Protein AF-A0A7G8H3Y5-F1 (afdb_monomer_lite)

Radius of gyration: 11.6 Å; chains: 1; bounding box: 32×22×28 Å

pLDDT: mean 91.42, std 12.1, range [41.47, 98.19]

Sequence (68 aa):
MSSQRQPPATDALLQFLQLRLGLSPSALDLGQRQAELEQAPLPIVLWSFGLLSLQQLEEVFDWQNNQP

Foldseek 3Di:
DDPDQQDFDDPVLVCCCCVVVVQDPVLQVVLRVVCNVVSHDSLVSCVVVVVDDPVVSVVSVVVVVPDD

Structure (mmCIF, N/CA/C/O backbone):
data_AF-A0A7G8H3Y5-F1
#
_entry.id   AF-A0A7G8H3Y5-F1
#
loop_
_atom_site.group_PDB
_atom_site.id
_atom_site.type_symbol
_atom_site.label_atom_id
_atom_site.label_alt_id
_atom_site.label_comp_id
_atom_site.label_asym_id
_atom_site.label_entity_id
_atom_site.label_seq_id
_atom_site.pdbx_PDB_ins_code
_atom_site.Cartn_x
_atom_site.Cartn_y
_atom_site.Cartn_z
_atom_site.occupancy
_atom_site.B_iso_or_equiv
_atom_site.auth_seq_id
_atom_site.auth_comp_id
_atom_site.auth_asym_id
_atom_site.auth_atom_id
_atom_site.pdbx_PDB_model_num
ATOM 1 N N . MET A 1 1 ? 23.319 13.066 -6.513 1.00 41.47 1 MET A N 1
ATOM 2 C CA . MET A 1 1 ? 22.029 12.727 -7.148 1.00 41.47 1 MET A CA 1
ATOM 3 C C . MET A 1 1 ? 21.620 11.390 -6.569 1.00 41.47 1 MET A C 1
ATOM 5 O O . MET A 1 1 ? 22.191 10.376 -6.943 1.00 41.47 1 MET A O 1
ATOM 9 N N . SER A 1 2 ? 20.804 11.402 -5.521 1.00 44.53 2 SER A N 1
ATOM 10 C CA . SER A 1 2 ? 20.561 10.205 -4.721 1.00 44.53 2 SER A CA 1
ATOM 11 C C . SER A 1 2 ? 19.557 9.314 -5.451 1.00 44.53 2 SER A C 1
ATOM 13 O O . SER A 1 2 ? 18.355 9.516 -5.325 1.00 44.53 2 SER A O 1
ATOM 15 N N . SER A 1 3 ? 20.055 8.346 -6.224 1.00 52.62 3 SER A N 1
ATOM 16 C CA . SER A 1 3 ? 19.291 7.196 -6.725 1.00 52.62 3 SER A CA 1
ATOM 17 C C . SER A 1 3 ? 18.915 6.298 -5.541 1.00 52.62 3 SER A C 1
ATOM 19 O O . SER A 1 3 ? 19.465 5.212 -5.364 1.00 52.62 3 SER A O 1
ATOM 21 N N . GLN A 1 4 ? 18.075 6.801 -4.638 1.00 61.78 4 GLN A N 1
ATOM 22 C CA . GLN A 1 4 ? 17.614 6.022 -3.497 1.00 61.78 4 GLN A CA 1
ATOM 23 C C . GLN A 1 4 ? 16.523 5.106 -4.007 1.00 61.78 4 GLN A C 1
ATOM 25 O O . GLN A 1 4 ? 15.435 5.562 -4.347 1.00 61.78 4 GLN A O 1
ATOM 30 N N . ARG A 1 5 ? 16.860 3.819 -4.112 1.00 71.50 5 ARG A N 1
ATOM 31 C CA . ARG A 1 5 ? 15.871 2.791 -4.396 1.00 71.50 5 ARG A CA 1
ATOM 32 C C . ARG A 1 5 ? 14.753 2.902 -3.371 1.00 71.50 5 ARG A C 1
ATOM 34 O O . ARG A 1 5 ? 15.031 2.997 -2.174 1.00 71.50 5 ARG A O 1
ATOM 41 N N . GLN A 1 6 ? 13.521 2.914 -3.852 1.00 77.12 6 GLN A N 1
ATOM 42 C CA . GLN A 1 6 ? 12.348 2.940 -2.996 1.00 77.12 6 GLN A CA 1
ATOM 43 C C . GLN A 1 6 ? 12.377 1.688 -2.098 1.00 77.12 6 GLN A C 1
ATOM 45 O O . GLN A 1 6 ? 12.482 0.580 -2.632 1.00 77.12 6 GLN A O 1
ATOM 50 N N . PRO A 1 7 ? 12.335 1.814 -0.758 1.00 80.06 7 PRO A N 1
ATOM 51 C CA . PRO A 1 7 ? 12.232 0.641 0.099 1.00 80.06 7 PRO A CA 1
ATOM 52 C C . PRO A 1 7 ? 10.875 -0.051 -0.108 1.00 80.06 7 PRO A C 1
ATOM 54 O O . PRO A 1 7 ? 9.892 0.626 -0.436 1.00 80.06 7 PRO A O 1
ATOM 57 N N . PRO A 1 8 ? 10.800 -1.379 0.094 1.00 85.44 8 PRO A N 1
ATOM 58 C CA . PRO A 1 8 ? 9.531 -2.091 0.051 1.00 85.44 8 PRO A CA 1
ATOM 59 C C . PRO A 1 8 ? 8.560 -1.530 1.096 1.00 85.44 8 PRO A C 1
ATOM 61 O O . PRO A 1 8 ? 8.966 -0.959 2.114 1.00 85.44 8 PRO A O 1
ATOM 64 N N . ALA A 1 9 ? 7.264 -1.691 0.834 1.00 89.12 9 ALA A N 1
ATOM 65 C CA . ALA A 1 9 ? 6.225 -1.301 1.775 1.00 89.12 9 ALA A CA 1
ATOM 66 C C . ALA A 1 9 ? 6.375 -2.060 3.102 1.00 89.12 9 ALA A C 1
ATOM 68 O O . ALA A 1 9 ? 6.725 -3.237 3.123 1.00 89.12 9 ALA A O 1
ATOM 69 N N . THR A 1 10 ? 6.097 -1.382 4.214 1.00 93.69 10 THR A N 1
ATOM 70 C CA . THR A 1 10 ? 6.108 -2.008 5.538 1.00 93.69 10 THR A CA 1
ATOM 71 C C . THR A 1 10 ? 4.892 -2.914 5.722 1.00 93.69 10 THR A C 1
ATOM 73 O O . THR A 1 10 ? 3.819 -2.638 5.180 1.00 93.69 10 THR A O 1
ATOM 76 N N . ASP A 1 11 ? 5.018 -3.949 6.555 1.00 94.75 11 ASP A N 1
ATOM 77 C CA . ASP A 1 11 ? 3.896 -4.842 6.883 1.00 94.75 11 ASP A CA 1
ATOM 78 C C . ASP A 1 11 ? 2.694 -4.077 7.454 1.00 94.75 11 ASP A C 1
ATOM 80 O O . ASP 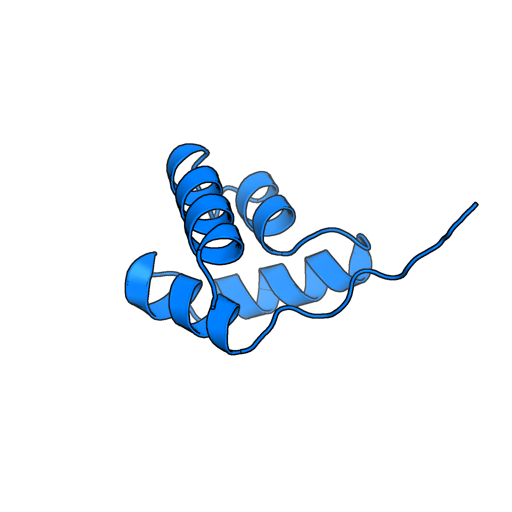A 1 11 ? 1.546 -4.361 7.113 1.00 94.75 11 ASP A O 1
ATOM 84 N N . ALA A 1 12 ? 2.953 -3.048 8.269 1.00 95.50 12 ALA A N 1
ATOM 85 C CA . ALA A 1 12 ? 1.915 -2.187 8.827 1.00 95.50 12 ALA A CA 1
ATOM 86 C C . ALA A 1 12 ? 1.122 -1.453 7.731 1.00 95.50 12 ALA A C 1
ATOM 88 O O . ALA A 1 12 ? -0.104 -1.368 7.813 1.00 95.50 12 ALA A O 1
ATOM 89 N N . LEU A 1 13 ? 1.803 -0.965 6.684 1.00 95.94 13 LEU A N 1
ATOM 90 C CA . LEU A 1 13 ? 1.143 -0.319 5.550 1.00 95.94 13 LEU A CA 1
ATOM 91 C C . LEU A 1 13 ? 0.292 -1.331 4.780 1.00 95.94 13 LEU A C 1
ATOM 93 O O . LEU A 1 13 ? -0.865 -1.051 4.484 1.00 95.94 13 LEU A O 1
ATOM 97 N N . LEU A 1 14 ? 0.826 -2.519 4.493 1.00 96.62 14 LEU A N 1
ATOM 98 C CA . LEU A 1 14 ? 0.076 -3.569 3.797 1.00 96.62 14 LEU A CA 1
ATOM 99 C C . LEU A 1 14 ? -1.175 -3.987 4.581 1.00 96.62 14 LEU A C 1
ATOM 101 O O . LEU A 1 14 ? -2.253 -4.129 4.002 1.00 96.62 14 LEU A O 1
ATOM 105 N N . GLN A 1 15 ? -1.055 -4.114 5.902 1.00 96.62 15 GLN A N 1
ATOM 106 C CA . GLN A 1 15 ? -2.175 -4.426 6.779 1.00 96.62 15 GLN A CA 1
ATOM 107 C C . GLN A 1 15 ? -3.212 -3.297 6.809 1.00 96.62 15 GLN A C 1
ATOM 109 O O . GLN A 1 15 ? -4.409 -3.575 6.765 1.00 96.62 15 GLN A O 1
ATOM 114 N N . PHE A 1 16 ? -2.781 -2.034 6.850 1.00 97.12 16 PHE A N 1
ATOM 115 C CA . PHE A 1 16 ? -3.682 -0.887 6.750 1.00 97.12 16 PHE A CA 1
ATOM 116 C C . PHE A 1 16 ? -4.455 -0.911 5.426 1.00 97.12 16 PHE A C 1
ATOM 118 O O . PHE A 1 16 ? -5.684 -0.900 5.425 1.00 97.12 16 PHE A O 1
ATOM 125 N N . LEU A 1 17 ? -3.753 -1.038 4.301 1.00 97.62 17 LEU A N 1
ATOM 126 C CA . LEU A 1 17 ? -4.358 -1.097 2.971 1.00 97.62 17 LEU A CA 1
ATOM 127 C C . LEU A 1 17 ? -5.380 -2.244 2.858 1.00 97.62 17 LEU A C 1
ATOM 129 O O . LEU A 1 17 ? -6.472 -2.056 2.323 1.00 97.62 17 LEU A O 1
ATOM 133 N N . GLN A 1 18 ? -5.059 -3.417 3.405 1.00 97.38 18 GLN A N 1
ATOM 134 C CA . GLN A 1 18 ? -5.951 -4.574 3.381 1.00 97.38 18 GLN A CA 1
ATOM 135 C C . GLN A 1 18 ? -7.163 -4.413 4.308 1.00 97.38 18 GLN A C 1
ATOM 137 O O . GLN A 1 18 ? -8.299 -4.601 3.878 1.00 97.38 18 GLN A O 1
ATOM 142 N N . LEU A 1 19 ? -6.939 -4.094 5.585 1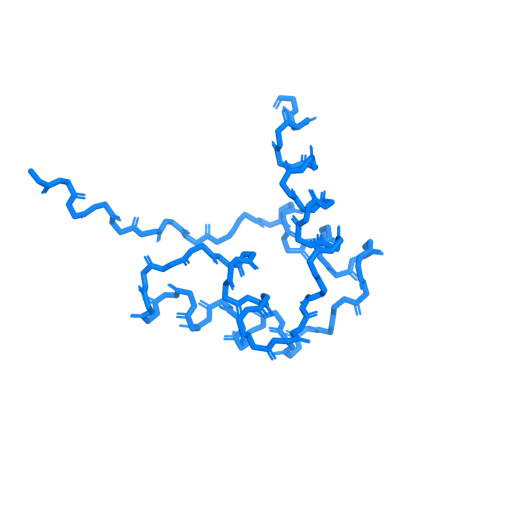.00 96.94 19 LEU A N 1
ATOM 143 C CA . LEU A 1 19 ? -7.988 -4.123 6.608 1.00 96.94 19 LEU A CA 1
ATOM 144 C C . LEU A 1 19 ? -8.835 -2.851 6.634 1.00 96.94 19 LEU A C 1
ATOM 146 O O . LEU A 1 19 ? -10.017 -2.918 6.961 1.00 96.94 19 LEU A O 1
ATOM 150 N N . ARG A 1 20 ? -8.238 -1.693 6.335 1.00 95.75 20 ARG A N 1
ATOM 151 C CA . ARG A 1 20 ? -8.907 -0.386 6.417 1.00 95.75 20 ARG A CA 1
ATOM 152 C C . ARG A 1 20 ? -9.454 0.061 5.073 1.00 95.75 20 ARG A C 1
ATOM 154 O O . ARG A 1 20 ? -10.593 0.508 5.023 1.00 95.75 20 ARG A O 1
ATOM 161 N N . LEU A 1 21 ? -8.681 -0.104 4.000 1.00 96.69 21 LEU A N 1
ATOM 162 C CA . LEU A 1 21 ? -9.107 0.307 2.656 1.00 96.69 21 LEU A CA 1
ATOM 163 C C . LEU A 1 21 ? -9.736 -0.828 1.838 1.00 96.69 21 LEU A C 1
ATOM 165 O O . LEU A 1 21 ? -10.245 -0.581 0.747 1.00 96.69 21 LEU A O 1
ATOM 169 N N . GLY A 1 22 ? -9.729 -2.060 2.357 1.00 96.69 22 GLY A N 1
ATOM 170 C CA . GLY A 1 22 ? -10.371 -3.208 1.715 1.00 96.69 22 GLY A CA 1
ATOM 171 C C . GLY A 1 22 ? -9.653 -3.704 0.459 1.00 96.69 22 GLY A C 1
ATOM 172 O O . GLY A 1 22 ? -10.277 -4.361 -0.376 1.00 96.69 22 GLY A O 1
ATOM 173 N N . LEU A 1 23 ? -8.360 -3.397 0.293 1.00 96.94 23 LEU A N 1
ATOM 174 C CA . LEU A 1 23 ? -7.591 -3.876 -0.853 1.00 96.94 23 LEU A CA 1
ATOM 175 C C . LEU A 1 23 ? -7.410 -5.395 -0.797 1.00 96.94 23 LEU A C 1
ATOM 177 O O . LEU A 1 23 ? -7.030 -5.976 0.222 1.00 96.94 23 LEU A O 1
ATOM 181 N N . SER A 1 24 ? -7.651 -6.046 -1.934 1.00 96.81 24 SER A N 1
ATOM 182 C CA . SER A 1 24 ? -7.460 -7.486 -2.059 1.00 96.81 24 SER A CA 1
ATOM 183 C C . SER A 1 24 ? -5.969 -7.853 -2.028 1.00 96.81 24 SER A C 1
ATOM 185 O O . SER A 1 24 ? -5.132 -7.076 -2.499 1.00 96.81 24 SER A O 1
ATOM 187 N N . PRO A 1 25 ? -5.603 -9.060 -1.553 1.00 95.69 25 PRO A N 1
ATOM 188 C CA . PRO A 1 25 ? -4.214 -9.524 -1.579 1.00 95.69 25 PRO A CA 1
ATOM 189 C C . PRO A 1 25 ? -3.583 -9.458 -2.978 1.00 95.69 25 PRO A C 1
ATOM 191 O O . PRO A 1 25 ? -2.418 -9.103 -3.118 1.00 95.69 25 PRO A O 1
ATOM 194 N N . SER A 1 26 ? -4.366 -9.741 -4.024 1.00 96.19 26 SER A N 1
ATOM 195 C CA . SER A 1 26 ? -3.917 -9.662 -5.416 1.00 96.19 26 SER A CA 1
ATOM 196 C C . SER A 1 26 ? -3.611 -8.232 -5.868 1.00 96.19 26 SER A C 1
ATOM 198 O O . SER A 1 26 ? -2.656 -8.025 -6.610 1.00 96.19 26 SER A O 1
ATOM 200 N N . ALA A 1 27 ? -4.392 -7.242 -5.419 1.00 95.56 27 ALA A N 1
ATOM 201 C CA . ALA A 1 27 ? -4.118 -5.836 -5.715 1.00 95.56 27 ALA A CA 1
ATOM 202 C C . ALA A 1 27 ? -2.829 -5.364 -5.022 1.00 95.56 27 ALA A C 1
ATOM 204 O O . ALA A 1 27 ? -2.040 -4.634 -5.618 1.00 95.56 27 ALA A O 1
ATOM 205 N N . LEU A 1 28 ? -2.584 -5.833 -3.794 1.00 96.25 28 LEU A N 1
ATOM 206 C CA . LEU A 1 28 ? -1.358 -5.534 -3.052 1.00 96.25 28 LEU A CA 1
ATOM 207 C C . LEU A 1 28 ? -0.118 -6.195 -3.664 1.00 96.25 28 LEU A C 1
ATOM 209 O O . LEU A 1 28 ? 0.929 -5.555 -3.721 1.00 96.25 28 LEU A O 1
ATOM 213 N N . ASP A 1 29 ? -0.208 -7.445 -4.129 1.00 95.81 29 ASP A N 1
ATOM 214 C CA . ASP A 1 29 ? 0.907 -8.118 -4.819 1.00 95.81 29 ASP A CA 1
ATOM 215 C C . ASP A 1 29 ? 1.262 -7.397 -6.128 1.00 95.81 29 ASP A C 1
ATOM 217 O O . ASP A 1 29 ? 2.427 -7.095 -6.382 1.00 95.81 29 ASP A O 1
ATOM 221 N N . LEU A 1 30 ? 0.250 -7.033 -6.926 1.00 95.31 30 LEU A N 1
ATOM 222 C CA . LEU A 1 30 ? 0.455 -6.261 -8.153 1.00 95.31 30 LEU A CA 1
ATOM 223 C C . LEU A 1 30 ? 1.094 -4.898 -7.862 1.00 95.31 30 LEU A C 1
ATOM 225 O O . LEU A 1 30 ? 2.085 -4.538 -8.498 1.00 95.31 30 LEU A O 1
ATOM 229 N N . GLY A 1 31 ? 0.563 -4.162 -6.881 1.00 95.38 31 GLY A N 1
ATOM 230 C CA . GLY A 1 31 ? 1.079 -2.848 -6.505 1.00 95.38 31 GLY A CA 1
ATOM 231 C C . GLY A 1 31 ? 2.528 -2.894 -6.018 1.00 95.38 31 GLY A C 1
ATOM 232 O O . GLY A 1 31 ? 3.321 -2.041 -6.405 1.00 95.38 31 GLY A O 1
ATOM 233 N N . GLN A 1 32 ? 2.900 -3.896 -5.213 1.00 95.31 32 GLN A N 1
ATOM 234 C CA . GLN A 1 32 ? 4.271 -4.049 -4.707 1.00 95.31 32 GLN A CA 1
ATOM 235 C C 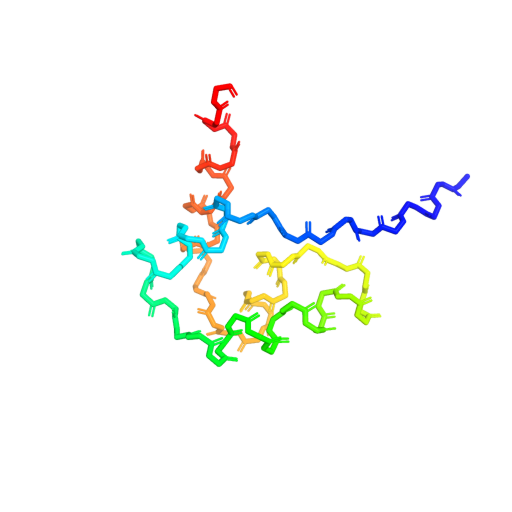. GLN A 1 32 ? 5.269 -4.303 -5.833 1.00 95.31 32 GLN A C 1
ATOM 237 O O . GLN A 1 32 ? 6.268 -3.596 -5.937 1.00 95.31 32 GLN A O 1
ATOM 242 N N . ARG A 1 33 ? 4.968 -5.253 -6.723 1.00 94.75 33 ARG A N 1
ATOM 243 C CA . ARG A 1 33 ? 5.833 -5.555 -7.873 1.00 94.75 33 ARG A CA 1
ATOM 244 C C . ARG A 1 33 ? 6.030 -4.331 -8.758 1.00 94.75 33 ARG A C 1
ATOM 246 O O . ARG A 1 33 ? 7.138 -4.064 -9.210 1.00 94.75 33 ARG A O 1
ATOM 253 N N . GLN A 1 34 ? 4.963 -3.573 -8.993 1.00 95.25 34 GLN A N 1
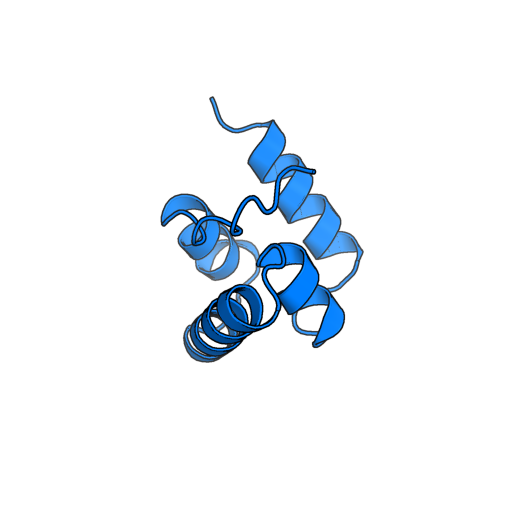ATOM 254 C CA . GLN A 1 34 ? 5.046 -2.384 -9.827 1.00 95.25 34 GLN A CA 1
ATOM 255 C C . GLN A 1 34 ? 5.803 -1.241 -9.135 1.00 95.25 34 GLN A C 1
ATOM 257 O O . GLN A 1 34 ? 6.611 -0.581 -9.779 1.00 95.25 34 GLN A O 1
ATOM 262 N N . ALA A 1 35 ? 5.628 -1.055 -7.825 1.00 94.38 35 ALA A N 1
ATOM 263 C CA . ALA A 1 35 ? 6.418 -0.118 -7.024 1.00 94.38 35 ALA A CA 1
ATOM 264 C C . ALA A 1 35 ? 7.922 -0.421 -7.079 1.00 94.38 35 ALA A C 1
ATOM 266 O O . ALA A 1 35 ? 8.736 0.494 -7.212 1.00 94.38 35 ALA A O 1
ATOM 267 N N . GLU A 1 36 ? 8.297 -1.700 -7.054 1.00 93.06 36 GLU A N 1
ATOM 268 C CA . GLU A 1 36 ? 9.682 -2.133 -7.241 1.00 93.06 36 GLU A CA 1
ATOM 269 C C . GLU A 1 36 ? 10.196 -1.858 -8.659 1.00 93.06 36 GLU A C 1
ATOM 271 O O . GLU A 1 36 ? 11.320 -1.384 -8.822 1.00 93.06 36 GLU A O 1
ATOM 276 N N . LEU A 1 37 ? 9.396 -2.117 -9.696 1.00 92.50 37 LEU A N 1
ATOM 277 C CA . LEU A 1 37 ? 9.796 -1.865 -11.084 1.00 92.50 37 LEU A CA 1
ATOM 278 C C . LEU A 1 37 ? 9.948 -0.369 -11.383 1.00 92.50 37 LEU A C 1
ATOM 280 O O . LEU A 1 37 ? 10.930 0.041 -12.000 1.00 92.50 37 LEU A O 1
ATOM 284 N N . GLU A 1 38 ? 8.995 0.443 -10.931 1.00 92.44 38 GLU A N 1
ATOM 285 C CA . GLU A 1 38 ? 8.967 1.889 -11.170 1.00 92.44 38 GLU A CA 1
ATOM 286 C C . GLU A 1 38 ? 9.857 2.677 -10.207 1.00 92.44 38 GLU A C 1
ATOM 288 O O . GLU A 1 38 ? 10.090 3.864 -10.429 1.00 92.44 38 GLU A O 1
ATOM 293 N N . GLN A 1 39 ? 10.373 2.030 -9.155 1.00 92.75 39 GLN A N 1
ATOM 294 C CA . GLN A 1 39 ? 11.086 2.697 -8.063 1.00 92.75 39 GLN A CA 1
ATOM 295 C C . GLN A 1 39 ? 10.244 3.838 -7.467 1.00 92.75 39 GLN A C 1
ATOM 297 O O . GLN A 1 39 ? 10.747 4.934 -7.216 1.00 92.75 39 GLN A O 1
ATOM 302 N N . ALA A 1 40 ? 8.953 3.561 -7.263 1.00 92.31 40 ALA A N 1
ATOM 303 C CA . ALA A 1 40 ? 7.943 4.524 -6.839 1.00 92.31 40 ALA A CA 1
ATOM 304 C C . ALA A 1 40 ? 7.202 4.054 -5.575 1.00 92.31 40 ALA A C 1
ATOM 306 O O . ALA A 1 40 ? 7.146 2.853 -5.301 1.00 92.31 40 ALA A O 1
ATOM 307 N N . PRO A 1 41 ? 6.603 4.963 -4.782 1.00 94.06 41 PRO A N 1
ATOM 308 C CA . PRO A 1 41 ? 5.913 4.575 -3.560 1.00 94.06 41 PRO A CA 1
ATOM 309 C C . PRO A 1 41 ? 4.684 3.729 -3.851 1.00 94.06 41 PRO A C 1
ATOM 311 O O . PRO A 1 41 ? 3.860 4.109 -4.680 1.00 94.06 41 PRO A O 1
ATOM 314 N N . LEU A 1 42 ? 4.510 2.638 -3.096 1.00 96.31 42 LEU A N 1
ATOM 315 C CA . LEU A 1 42 ? 3.334 1.773 -3.211 1.00 96.31 42 LEU A CA 1
ATOM 316 C C . LEU A 1 42 ? 2.006 2.560 -3.222 1.00 96.31 42 LEU A C 1
ATOM 318 O O . LEU A 1 42 ? 1.195 2.286 -4.103 1.00 96.31 42 LEU A O 1
ATOM 322 N N . PRO A 1 43 ? 1.767 3.563 -2.346 1.00 96.44 43 PRO A N 1
ATOM 323 C CA . PRO A 1 43 ? 0.520 4.332 -2.388 1.00 96.44 43 PRO A CA 1
ATOM 324 C C . PRO A 1 43 ? 0.301 5.057 -3.725 1.00 96.44 43 PRO A C 1
ATOM 326 O O . PRO A 1 43 ? -0.806 5.054 -4.258 1.00 96.44 43 PRO A O 1
ATOM 329 N N . ILE A 1 44 ? 1.368 5.619 -4.306 1.00 96.69 44 ILE A N 1
ATOM 330 C CA . ILE A 1 44 ? 1.316 6.330 -5.592 1.00 96.69 44 ILE A CA 1
ATOM 331 C C . ILE A 1 44 ? 1.019 5.364 -6.737 1.00 96.69 44 ILE A C 1
ATOM 333 O O . ILE A 1 44 ? 0.191 5.668 -7.592 1.00 96.69 44 ILE A O 1
ATOM 337 N N . VAL A 1 45 ? 1.652 4.191 -6.730 1.00 97.06 45 VAL A N 1
ATOM 338 C CA . VAL A 1 45 ? 1.411 3.146 -7.729 1.00 97.06 45 VAL A CA 1
ATOM 339 C C . VAL A 1 45 ? -0.018 2.619 -7.635 1.00 97.06 45 VAL A C 1
ATOM 341 O O . VAL A 1 45 ? -0.708 2.498 -8.638 1.00 97.06 45 VAL A O 1
ATOM 344 N N . LEU A 1 46 ? -0.530 2.359 -6.434 1.00 97.50 46 LEU A N 1
ATOM 345 C CA . LEU A 1 46 ? -1.916 1.913 -6.285 1.00 97.50 46 LEU A CA 1
ATOM 346 C C . LEU A 1 46 ? -2.915 2.965 -6.803 1.00 97.50 46 LEU A C 1
ATOM 348 O O . LEU A 1 46 ? -3.905 2.609 -7.441 1.00 97.50 46 LEU A O 1
ATOM 352 N N . TRP A 1 47 ? -2.646 4.256 -6.594 1.00 97.69 47 TRP A N 1
ATOM 353 C CA . TRP A 1 47 ? -3.459 5.339 -7.152 1.00 97.69 47 TRP A CA 1
ATOM 354 C C . TRP A 1 47 ? -3.359 5.441 -8.682 1.00 97.69 47 TRP A C 1
ATOM 356 O O . TRP A 1 47 ? -4.389 5.559 -9.346 1.00 97.69 47 TRP A O 1
ATOM 366 N N . SER A 1 48 ? -2.161 5.340 -9.267 1.00 96.81 48 SER A N 1
ATOM 367 C CA . SER A 1 48 ? -1.986 5.446 -10.726 1.00 96.81 48 SER A CA 1
ATOM 368 C C . SER A 1 48 ? -2.663 4.302 -11.491 1.00 96.81 48 SER A C 1
ATOM 370 O O . SER A 1 48 ? -3.115 4.496 -12.619 1.00 96.81 48 SER A O 1
ATOM 372 N N . PHE A 1 49 ? -2.807 3.137 -10.852 1.00 94.75 49 PHE A N 1
ATOM 373 C CA . PHE A 1 49 ? -3.551 1.984 -11.365 1.00 94.75 49 PHE A CA 1
ATOM 374 C C . PHE A 1 49 ? -5.059 2.034 -11.058 1.00 94.75 49 PHE A C 1
ATOM 376 O O . PHE A 1 49 ? -5.790 1.113 -11.425 1.00 94.75 49 PHE A O 1
ATOM 383 N N . GLY A 1 50 ? -5.547 3.082 -10.386 1.00 95.69 50 GLY A N 1
ATOM 384 C CA . GLY A 1 50 ? -6.957 3.230 -10.010 1.00 95.69 50 GLY A CA 1
ATOM 385 C C . GLY A 1 50 ? -7.418 2.282 -8.897 1.00 95.69 50 GLY A C 1
ATOM 386 O O . GLY A 1 50 ? -8.620 2.126 -8.689 1.00 95.69 50 GLY A O 1
ATOM 387 N N . LEU A 1 51 ? -6.483 1.645 -8.183 1.00 96.44 51 LEU A N 1
ATOM 388 C CA . LEU A 1 51 ? -6.760 0.789 -7.023 1.00 96.44 51 LEU A CA 1
ATOM 389 C C . LEU A 1 51 ? -7.023 1.613 -5.756 1.00 96.44 51 LEU A C 1
ATOM 391 O O . LEU A 1 51 ? -7.647 1.119 -4.820 1.00 96.44 51 LEU A O 1
ATOM 395 N N . LEU A 1 52 ? -6.568 2.866 -5.741 1.00 97.44 52 LEU A N 1
ATOM 396 C CA . LEU A 1 52 ? -6.924 3.871 -4.747 1.00 97.44 52 LEU A CA 1
ATOM 397 C C . LEU A 1 52 ? -7.572 5.075 -5.425 1.00 97.44 52 LEU A C 1
ATOM 399 O O . LEU A 1 52 ? -7.114 5.551 -6.464 1.00 97.44 52 LEU A O 1
ATOM 403 N N . SER A 1 53 ? -8.603 5.617 -4.785 1.00 97.69 53 SER A N 1
ATOM 404 C CA . SER A 1 53 ? -9.060 6.981 -5.059 1.00 97.69 53 SER A CA 1
ATOM 405 C C . SER A 1 53 ? -8.091 8.012 -4.468 1.00 97.69 53 SER A C 1
ATOM 407 O O . SER A 1 53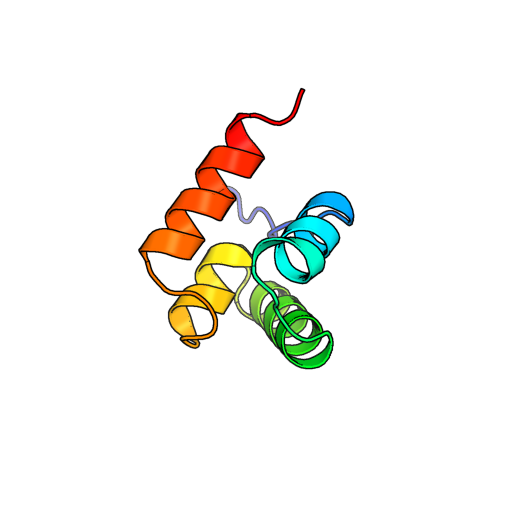 ? -7.305 7.696 -3.574 1.00 97.69 53 SER A O 1
ATOM 409 N N . LEU A 1 54 ? -8.172 9.267 -4.925 1.00 97.50 54 LEU A N 1
ATOM 410 C CA . LEU A 1 54 ? -7.376 10.359 -4.351 1.00 97.50 54 LEU A CA 1
ATOM 411 C C . LEU A 1 54 ? -7.629 10.517 -2.840 1.00 97.50 54 LEU A C 1
ATOM 413 O O . LEU A 1 54 ? -6.684 10.651 -2.077 1.00 97.50 54 LEU A O 1
ATOM 417 N N . GLN A 1 55 ? -8.886 10.4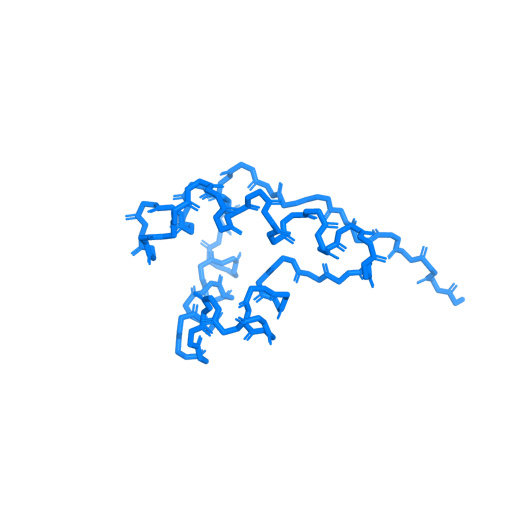00 -2.403 1.00 97.94 55 GLN A N 1
ATOM 418 C CA . GLN A 1 55 ? -9.248 10.477 -0.985 1.00 97.94 55 GLN A CA 1
ATOM 419 C C . GLN A 1 55 ? -8.614 9.346 -0.157 1.00 97.94 55 GLN A C 1
ATOM 421 O O . GLN A 1 55 ? -8.140 9.570 0.951 1.00 97.94 55 GLN A O 1
ATOM 426 N N . GLN A 1 56 ? -8.586 8.120 -0.684 1.00 97.88 56 GLN A N 1
ATOM 427 C CA . GLN A 1 56 ? -7.934 7.004 0.006 1.00 97.88 56 GLN A CA 1
ATOM 428 C C . GLN A 1 56 ? -6.411 7.151 0.015 1.00 97.88 56 GLN A C 1
ATOM 430 O O . GLN A 1 56 ? -5.771 6.759 0.983 1.00 97.88 56 GLN A O 1
ATOM 435 N N . LEU A 1 57 ? -5.822 7.721 -1.040 1.00 98.19 57 LEU A N 1
ATOM 436 C CA . LEU A 1 57 ? -4.399 8.049 -1.068 1.00 98.19 57 LEU A CA 1
ATOM 437 C C . LEU A 1 57 ? -4.039 9.062 0.031 1.00 98.19 57 LEU A C 1
ATOM 439 O O . LEU A 1 57 ? -3.038 8.878 0.720 1.00 98.19 57 LEU A O 1
ATOM 443 N N . GLU A 1 58 ? -4.867 10.089 0.222 1.00 97.62 58 GLU A N 1
ATOM 444 C CA . GLU A 1 58 ? -4.729 11.036 1.335 1.00 97.62 58 GLU A CA 1
ATOM 445 C C . GLU A 1 58 ? -4.819 10.316 2.691 1.00 97.62 58 GLU A C 1
ATOM 447 O O . GLU A 1 58 ? -3.933 10.497 3.523 1.00 97.62 58 GLU A O 1
ATOM 452 N N . GLU A 1 59 ? -5.788 9.409 2.881 1.00 97.62 59 GLU A N 1
ATOM 453 C CA . GLU A 1 59 ? -5.907 8.615 4.118 1.00 97.62 59 GLU A CA 1
ATOM 454 C C . GLU A 1 59 ? -4.651 7.770 4.396 1.00 97.62 59 GLU A C 1
ATOM 456 O O . GLU A 1 59 ? -4.223 7.646 5.546 1.00 97.62 59 GLU A O 1
ATOM 461 N N . VAL A 1 60 ? -4.026 7.208 3.353 1.00 97.31 60 VAL A N 1
ATOM 462 C CA . VAL A 1 60 ? -2.757 6.478 3.491 1.00 97.31 60 VAL A CA 1
ATOM 463 C C . VAL A 1 60 ? -1.655 7.402 4.000 1.00 97.31 60 VAL A C 1
ATOM 465 O O . VAL A 1 60 ? -0.954 7.036 4.943 1.00 97.31 60 VAL A O 1
ATOM 468 N N . PHE A 1 61 ? -1.494 8.586 3.407 1.00 96.19 61 PHE A N 1
ATOM 469 C CA . PHE A 1 61 ? -0.448 9.521 3.822 1.00 96.19 61 PHE A CA 1
ATOM 470 C C . PHE A 1 61 ? -0.683 10.068 5.231 1.00 96.19 61 PHE A C 1
ATOM 472 O O . PHE A 1 61 ? 0.261 10.135 6.020 1.00 96.19 61 PHE A O 1
ATOM 479 N N . ASP A 1 62 ? -1.930 10.365 5.586 1.00 97.06 62 ASP A N 1
ATOM 480 C CA . ASP A 1 62 ? -2.292 10.765 6.944 1.00 97.06 62 ASP A CA 1
ATOM 481 C C . ASP A 1 62 ? -1.987 9.651 7.952 1.00 97.06 62 ASP A C 1
ATOM 483 O O . ASP A 1 62 ? -1.437 9.907 9.024 1.00 97.06 62 ASP A O 1
ATOM 487 N N . TRP A 1 63 ? -2.289 8.394 7.619 1.00 96.38 63 TRP A N 1
ATOM 488 C CA . TRP A 1 63 ? -1.967 7.252 8.475 1.00 96.38 63 TRP A CA 1
ATOM 489 C C . TRP A 1 63 ? -0.452 7.053 8.640 1.00 96.38 63 TRP A C 1
ATOM 491 O O . TRP A 1 63 ? 0.001 6.760 9.750 1.00 96.38 63 TRP A O 1
ATOM 501 N N . GLN A 1 64 ? 0.330 7.240 7.571 1.00 94.12 64 GLN A N 1
ATOM 502 C CA . GLN A 1 64 ? 1.794 7.143 7.603 1.00 94.12 64 GLN A CA 1
ATOM 503 C C . GLN A 1 64 ? 2.427 8.249 8.457 1.00 94.12 64 GLN A C 1
ATOM 505 O O . GLN A 1 64 ? 3.339 7.964 9.231 1.00 94.12 64 GLN A O 1
ATOM 510 N N . ASN A 1 65 ? 1.929 9.485 8.363 1.00 94.25 65 ASN A N 1
ATOM 511 C CA . ASN A 1 65 ? 2.424 10.614 9.157 1.00 94.25 65 ASN A CA 1
ATOM 512 C C . ASN A 1 65 ? 2.050 10.525 10.644 1.00 94.25 65 ASN A C 1
ATOM 514 O O . ASN A 1 65 ? 2.723 11.128 11.475 1.00 94.25 65 ASN A O 1
ATOM 518 N N . ASN A 1 66 ? 0.989 9.789 10.976 1.00 93.31 66 ASN A N 1
ATOM 519 C CA . ASN A 1 66 ? 0.531 9.578 12.349 1.00 93.31 66 ASN A CA 1
ATOM 520 C C . ASN A 1 66 ? 1.062 8.273 12.977 1.00 93.31 66 ASN A C 1
ATOM 522 O O . ASN A 1 66 ? 0.572 7.866 14.033 1.00 93.31 66 ASN A O 1
ATOM 526 N N . GLN A 1 67 ? 2.032 7.597 12.347 1.00 79.25 67 GLN A N 1
ATOM 527 C CA . GLN A 1 67 ? 2.729 6.477 12.986 1.00 79.25 67 GLN A CA 1
ATOM 528 C C . GLN A 1 67 ? 3.598 6.995 14.152 1.00 79.25 67 GLN A C 1
ATOM 530 O O . GLN A 1 67 ? 4.278 8.008 13.977 1.00 79.25 67 GLN A O 1
ATOM 535 N N . PRO A 1 68 ? 3.563 6.341 15.329 1.00 65.62 68 PRO A N 1
ATOM 536 C CA . PRO A 1 68 ? 4.388 6.707 16.482 1.00 65.62 68 PRO A CA 1
ATOM 537 C C . PRO A 1 68 ? 5.886 6.444 16.275 1.00 65.62 68 PRO A C 1
ATOM 539 O O . PRO A 1 68 ? 6.240 5.550 15.470 1.00 65.62 68 PRO A O 1
#

Secondary structure (DSSP, 8-state):
----PPPPPPHHHHHHHHHTS---HHHHHHHHHHHHHHT--HHHHHHHTTSS-HHHHHHHHHHHHT--